Protein AF-A0A662HAH0-F1 (afdb_monomer_lite)

Radius of gyration: 9.53 Å; chains: 1; bounding box: 19×21×25 Å

Secondary structure (DSSP, 8-state):
-HHHHHHHHHHH---HHHHHHHHHHHHHS-EEES-HHHHHHHHHTT--EEE-

Structure (mmCIF, N/CA/C/O backbone):
data_AF-A0A662HAH0-F1
#
_entry.id   AF-A0A662HAH0-F1
#
loop_
_atom_site.group_PDB
_atom_site.id
_atom_site.type_symbol
_atom_site.label_atom_id
_atom_site.label_alt_id
_atom_site.label_comp_id
_atom_site.label_asym_id
_atom_site.label_entity_id
_atom_site.label_seq_id
_atom_site.pdbx_PDB_ins_code
_atom_site.Cartn_x
_atom_site.Cartn_y
_atom_site.Cartn_z
_atom_site.occupancy
_atom_site.B_iso_or_equiv
_atom_site.auth_seq_id
_atom_site.auth_comp_id
_atom_site.auth_asym_id
_atom_site.auth_atom_id
_atom_site.pdbx_PDB_model_num
ATOM 1 N N . TYR A 1 1 ? 2.812 -7.912 -8.657 1.00 83.25 1 TYR A N 1
ATOM 2 C CA . TYR A 1 1 ? 2.557 -6.793 -7.732 1.00 83.25 1 TYR A CA 1
ATOM 3 C C . TYR A 1 1 ? 3.684 -5.765 -7.755 1.00 83.25 1 TYR A C 1
ATOM 5 O O . TYR A 1 1 ? 3.407 -4.648 -7.367 1.00 83.25 1 TYR A O 1
ATOM 13 N N . LEU A 1 2 ? 4.898 -6.070 -8.250 1.00 96.62 2 LEU A N 1
ATOM 14 C CA . LEU A 1 2 ? 5.954 -5.055 -8.413 1.00 96.62 2 LEU A CA 1
ATOM 15 C C . LEU A 1 2 ? 5.573 -3.954 -9.415 1.00 96.62 2 LEU A C 1
ATOM 17 O O . LEU A 1 2 ? 5.688 -2.785 -9.079 1.00 96.62 2 LEU A O 1
ATOM 21 N N . ASP A 1 3 ? 5.041 -4.315 -10.587 1.00 97.75 3 ASP A N 1
ATOM 22 C CA . ASP A 1 3 ? 4.594 -3.314 -11.572 1.00 97.75 3 ASP A CA 1
ATOM 23 C C . ASP A 1 3 ? 3.423 -2.474 -11.044 1.00 97.75 3 ASP A C 1
ATOM 25 O O . ASP A 1 3 ? 3.391 -1.264 -11.219 1.00 97.75 3 ASP A O 1
ATOM 29 N N . ALA A 1 4 ? 2.490 -3.112 -10.326 1.00 97.06 4 ALA A N 1
ATOM 30 C CA . ALA A 1 4 ? 1.380 -2.420 -9.672 1.00 97.06 4 ALA A CA 1
ATOM 31 C C . ALA A 1 4 ? 1.869 -1.463 -8.574 1.00 97.06 4 ALA A C 1
ATOM 33 O O . ALA A 1 4 ? 1.391 -0.340 -8.490 1.00 97.06 4 ALA A O 1
ATOM 34 N N . ALA A 1 5 ? 2.849 -1.881 -7.769 1.00 98.00 5 ALA A N 1
ATOM 35 C CA . ALA A 1 5 ? 3.478 -1.020 -6.774 1.00 98.00 5 ALA A CA 1
ATOM 36 C C . ALA A 1 5 ? 4.176 0.168 -7.443 1.00 98.00 5 ALA A C 1
ATOM 38 O O . ALA A 1 5 ? 3.977 1.303 -7.034 1.00 98.00 5 ALA A O 1
ATOM 39 N N . LEU A 1 6 ? 4.914 -0.064 -8.534 1.00 98.44 6 LEU A N 1
ATOM 40 C CA . LEU A 1 6 ? 5.557 1.016 -9.281 1.00 98.44 6 LEU A CA 1
ATOM 41 C C . LEU A 1 6 ? 4.523 2.022 -9.796 1.00 98.44 6 LEU A C 1
ATOM 43 O O . LEU A 1 6 ? 4.724 3.222 -9.647 1.00 98.44 6 LEU A O 1
ATOM 47 N N . GLN A 1 7 ? 3.411 1.536 -10.349 1.00 98.31 7 GLN A N 1
ATOM 48 C CA . GLN A 1 7 ? 2.324 2.385 -10.826 1.00 98.31 7 GLN A CA 1
ATOM 49 C C . GLN A 1 7 ? 1.707 3.207 -9.685 1.00 98.31 7 GLN A C 1
ATOM 51 O O . GLN A 1 7 ? 1.594 4.420 -9.808 1.00 98.31 7 GLN A O 1
ATOM 56 N N . ILE A 1 8 ? 1.403 2.581 -8.544 1.00 98.00 8 ILE A N 1
ATOM 57 C CA . ILE A 1 8 ? 0.868 3.270 -7.359 1.00 98.00 8 ILE A CA 1
ATOM 58 C C . ILE A 1 8 ? 1.859 4.326 -6.839 1.00 98.00 8 ILE A C 1
ATOM 60 O O . ILE A 1 8 ? 1.455 5.443 -6.533 1.00 98.00 8 ILE A O 1
ATOM 64 N N . ALA A 1 9 ? 3.155 4.015 -6.766 1.00 98.19 9 ALA A N 1
ATOM 65 C CA . ALA A 1 9 ? 4.169 4.975 -6.330 1.00 98.19 9 ALA A CA 1
ATOM 66 C C . ALA A 1 9 ? 4.224 6.212 -7.242 1.00 98.19 9 ALA A C 1
ATOM 68 O O . ALA A 1 9 ? 4.349 7.333 -6.757 1.00 98.19 9 ALA A O 1
ATOM 69 N N . LEU A 1 10 ? 4.101 6.017 -8.559 1.00 98.44 10 LEU A N 1
ATOM 70 C CA . LEU A 1 10 ? 4.097 7.110 -9.533 1.00 98.44 10 LEU A CA 1
ATOM 71 C C . LEU A 1 10 ? 2.799 7.928 -9.493 1.00 98.44 10 LEU A C 1
ATOM 73 O O . LEU A 1 10 ? 2.867 9.153 -9.543 1.00 98.44 10 LEU A O 1
ATOM 77 N N . ASP A 1 11 ? 1.645 7.270 -9.385 1.00 98.19 11 ASP A N 1
ATOM 78 C CA . ASP A 1 11 ? 0.332 7.926 -9.428 1.00 98.19 11 ASP A CA 1
ATOM 79 C C . ASP A 1 11 ? 0.030 8.720 -8.151 1.00 98.19 11 ASP A C 1
ATOM 81 O O . ASP A 1 11 ? -0.583 9.786 -8.217 1.00 98.19 11 ASP A O 1
ATOM 85 N N . TYR A 1 12 ? 0.476 8.217 -6.996 1.00 97.19 12 TYR A N 1
ATOM 86 C CA . TYR A 1 12 ? 0.166 8.790 -5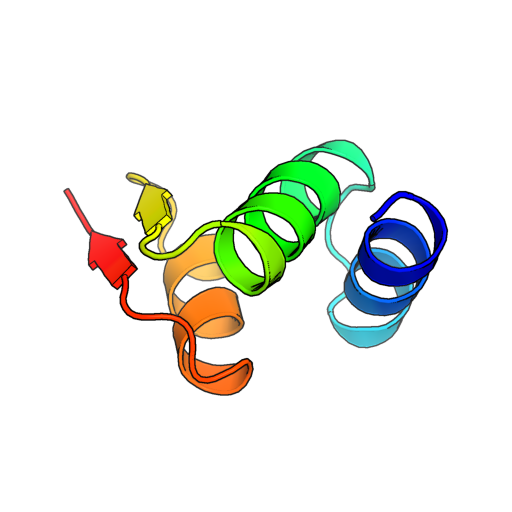.683 1.00 97.19 12 TYR A CA 1
ATOM 87 C C . TYR A 1 12 ? 1.348 9.509 -5.025 1.00 97.19 12 TYR A C 1
ATOM 89 O O . TYR A 1 12 ? 1.172 10.138 -3.989 1.00 97.19 12 TYR A O 1
ATOM 97 N N . GLY A 1 13 ? 2.547 9.446 -5.610 1.00 97.00 13 GLY A N 1
ATOM 98 C CA . GLY A 1 13 ? 3.726 10.137 -5.080 1.00 97.00 13 GLY A CA 1
ATOM 99 C C . GLY A 1 13 ? 4.284 9.547 -3.780 1.00 97.00 13 GLY A C 1
ATOM 100 O O . GLY A 1 13 ? 5.030 10.230 -3.082 1.00 97.00 13 GLY A O 1
ATOM 101 N N . VAL A 1 14 ? 3.957 8.290 -3.466 1.00 96.75 14 VAL A N 1
ATOM 102 C CA . VAL A 1 14 ? 4.450 7.576 -2.276 1.00 96.75 14 VAL A CA 1
ATOM 103 C C . VAL A 1 14 ? 5.730 6.796 -2.560 1.00 96.75 14 VAL A C 1
ATOM 105 O O . VAL A 1 14 ? 6.111 6.561 -3.712 1.00 96.75 14 VAL A O 1
ATOM 108 N N . THR A 1 15 ? 6.416 6.346 -1.507 1.00 97.25 15 THR A N 1
ATOM 109 C CA . TH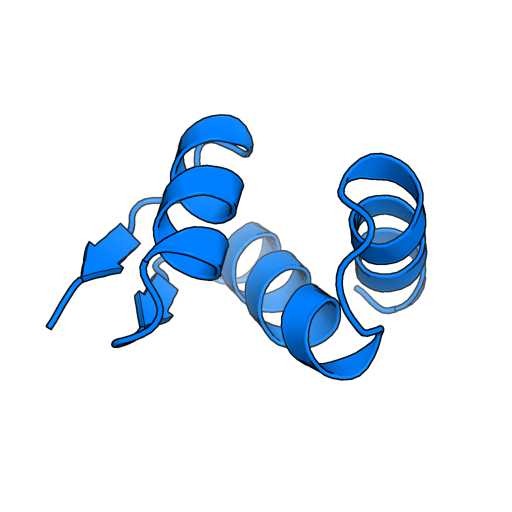R A 1 15 ? 7.614 5.530 -1.702 1.00 97.25 15 THR A CA 1
ATOM 110 C C . THR A 1 15 ? 7.263 4.190 -2.349 1.00 97.25 15 THR A C 1
ATOM 112 O O . THR A 1 15 ? 6.188 3.618 -2.142 1.00 97.25 15 THR A O 1
ATOM 115 N N . PHE A 1 16 ? 8.212 3.632 -3.106 1.00 97.38 16 PHE A N 1
ATOM 116 C CA . PHE A 1 16 ? 8.027 2.306 -3.690 1.00 97.38 16 PHE A CA 1
ATOM 117 C C . PHE A 1 16 ? 7.752 1.239 -2.613 1.00 97.38 16 PHE A C 1
ATOM 119 O O . PHE A 1 16 ? 6.974 0.320 -2.847 1.00 97.38 16 PHE A O 1
ATOM 126 N N . TYR A 1 17 ? 8.312 1.379 -1.406 1.00 95.69 17 TYR A N 1
ATOM 127 C CA . TYR A 1 17 ? 8.053 0.437 -0.316 1.00 95.69 17 TYR A CA 1
ATOM 128 C C . TYR A 1 17 ? 6.628 0.530 0.233 1.00 95.69 17 TYR A C 1
ATOM 130 O O . TYR A 1 17 ? 6.014 -0.508 0.462 1.00 95.69 17 TYR A O 1
ATOM 138 N N . ASP A 1 18 ? 6.067 1.729 0.358 1.00 95.50 18 ASP A N 1
ATOM 139 C CA . ASP A 1 18 ? 4.681 1.907 0.810 1.00 95.50 18 ASP A CA 1
ATOM 140 C C . ASP A 1 18 ? 3.694 1.352 -0.223 1.00 95.50 18 ASP A C 1
ATOM 142 O O . ASP A 1 18 ? 2.796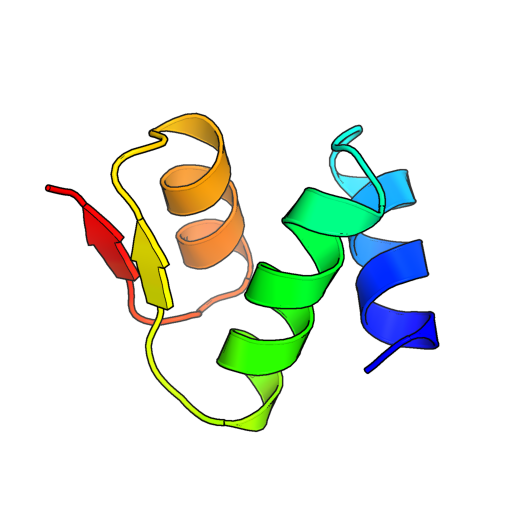 0.565 0.093 1.00 95.50 18 ASP A O 1
ATOM 146 N N . SER A 1 19 ? 3.940 1.650 -1.501 1.00 97.62 19 SER A N 1
ATOM 147 C CA . SER A 1 19 ? 3.132 1.130 -2.608 1.00 97.62 19 SER A CA 1
ATOM 148 C C . SER A 1 19 ? 3.150 -0.402 -2.724 1.00 97.62 19 SER A C 1
ATOM 150 O O . SER A 1 19 ? 2.186 -0.993 -3.215 1.00 97.62 19 SER A O 1
ATOM 152 N N . LEU A 1 20 ? 4.203 -1.079 -2.244 1.00 97.44 20 LEU A N 1
ATOM 153 C CA . LEU A 1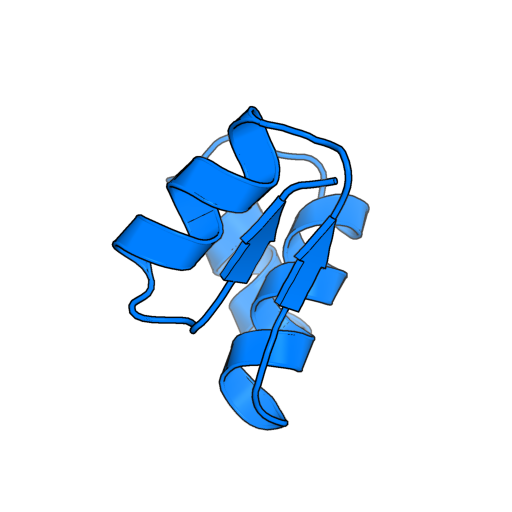 20 ? 4.269 -2.543 -2.242 1.00 97.44 20 LEU A CA 1
ATOM 154 C C . LEU A 1 20 ? 3.225 -3.166 -1.321 1.00 97.44 20 LEU A C 1
ATOM 156 O O . LEU A 1 20 ? 2.713 -4.241 -1.644 1.00 97.44 20 LEU A O 1
ATOM 160 N N . TYR A 1 21 ? 2.915 -2.533 -0.191 1.00 96.69 21 TYR A N 1
ATOM 161 C CA . TYR A 1 21 ? 1.890 -3.035 0.718 1.00 96.69 21 TYR A CA 1
ATOM 162 C C . TYR A 1 21 ? 0.489 -2.820 0.146 1.00 96.69 21 TYR A C 1
ATOM 164 O O . TYR A 1 21 ? -0.322 -3.746 0.164 1.00 96.69 21 TYR A O 1
ATOM 172 N N . LEU A 1 22 ? 0.247 -1.665 -0.477 1.00 97.75 22 LEU A N 1
ATOM 173 C CA . LEU A 1 22 ? -0.998 -1.373 -1.193 1.00 97.75 22 LEU A CA 1
ATOM 174 C C . LEU A 1 22 ? -1.232 -2.358 -2.350 1.00 97.75 22 LEU A C 1
ATOM 176 O O . LEU A 1 22 ? -2.297 -2.966 -2.451 1.00 97.75 22 LEU A O 1
ATOM 180 N N . ALA A 1 23 ? -0.212 -2.610 -3.176 1.00 97.88 23 ALA A N 1
ATOM 181 C CA . ALA A 1 23 ? -0.289 -3.572 -4.277 1.00 97.88 23 ALA A CA 1
ATOM 182 C C . ALA A 1 23 ? -0.483 -5.023 -3.799 1.00 97.88 23 ALA A C 1
ATOM 184 O O . ALA A 1 23 ? -1.069 -5.849 -4.506 1.00 97.88 23 ALA A O 1
ATOM 185 N N . GLN A 1 24 ? 0.031 -5.365 -2.614 1.00 97.12 24 GLN A N 1
ATOM 186 C CA . GLN A 1 24 ? -0.211 -6.665 -1.994 1.00 97.12 24 GLN A CA 1
ATOM 187 C C . GLN A 1 24 ? -1.642 -6.778 -1.483 1.00 97.12 24 GLN A C 1
ATOM 189 O O . GLN A 1 24 ? -2.295 -7.773 -1.792 1.00 97.12 24 GLN A O 1
ATOM 194 N N . ALA A 1 25 ? -2.150 -5.772 -0.773 1.00 97.00 25 ALA A N 1
ATOM 195 C CA . ALA A 1 25 ? -3.531 -5.759 -0.310 1.00 97.00 25 ALA A CA 1
ATOM 196 C C . ALA A 1 25 ? -4.503 -5.846 -1.494 1.00 97.00 25 ALA A C 1
ATOM 198 O O . ALA A 1 25 ? -5.367 -6.713 -1.511 1.00 97.00 25 ALA A O 1
ATOM 199 N N . GLN A 1 26 ? -4.262 -5.103 -2.577 1.00 95.50 26 GLN A N 1
ATOM 200 C CA . GLN A 1 26 ? -5.071 -5.201 -3.795 1.00 95.50 26 GLN A CA 1
ATOM 201 C C . GLN A 1 26 ? -5.137 -6.628 -4.374 1.00 95.50 26 GLN A C 1
ATOM 203 O O . GLN A 1 26 ? -6.145 -7.023 -4.956 1.00 95.50 26 GLN A O 1
ATOM 208 N N . LYS A 1 27 ? -4.067 -7.420 -4.220 1.00 96.06 27 LYS A N 1
ATOM 209 C CA . LYS A 1 27 ? -4.000 -8.804 -4.707 1.00 96.06 27 LYS A CA 1
ATOM 210 C C . LYS A 1 27 ? -4.547 -9.829 -3.708 1.00 96.06 27 LYS A C 1
ATOM 212 O O . LYS A 1 27 ? -5.065 -10.860 -4.136 1.00 96.06 27 LYS A O 1
ATOM 217 N N . TYR A 1 28 ? -4.369 -9.599 -2.410 1.00 95.31 28 TYR A N 1
ATOM 218 C CA . TYR A 1 28 ? -4.560 -10.614 -1.369 1.00 95.31 28 TYR A CA 1
ATOM 219 C C . TYR A 1 28 ? -5.680 -10.297 -0.368 1.00 95.31 28 TYR A C 1
ATOM 221 O O . TYR A 1 28 ? -6.062 -11.191 0.383 1.00 95.31 28 TYR A O 1
ATOM 229 N N . GLY A 1 29 ? -6.242 -9.086 -0.375 1.00 93.62 29 GLY A N 1
ATOM 230 C CA . GLY A 1 29 ? -7.432 -8.732 0.396 1.00 93.62 29 GLY A CA 1
ATOM 231 C C . GLY A 1 29 ? -7.344 -7.383 1.107 1.00 93.62 29 GLY A C 1
ATOM 232 O O . GLY A 1 29 ? -7.335 -6.327 0.485 1.00 93.62 29 GLY A O 1
ATOM 233 N N . GLU A 1 30 ? -7.405 -7.423 2.433 1.00 96.75 30 GLU A N 1
ATOM 234 C CA . GLU A 1 30 ? -7.593 -6.236 3.271 1.00 96.75 30 GLU A CA 1
ATOM 235 C C . GLU A 1 30 ? -6.251 -5.581 3.634 1.00 96.75 30 GLU A C 1
ATOM 237 O O . GLU A 1 30 ? -5.198 -6.224 3.602 1.00 96.75 30 GLU A O 1
ATOM 242 N N . PHE A 1 31 ? -6.290 -4.300 3.995 1.00 97.81 31 PHE A N 1
ATOM 243 C CA . PHE A 1 31 ? -5.123 -3.513 4.375 1.00 97.81 31 PHE A CA 1
ATOM 244 C C . PHE A 1 31 ? -5.261 -2.996 5.810 1.00 97.81 31 PHE A C 1
ATOM 246 O O . PHE A 1 31 ? -6.313 -2.499 6.198 1.00 97.81 31 PHE A O 1
ATOM 253 N N . LEU A 1 32 ? -4.211 -3.125 6.614 1.00 97.38 32 LEU A N 1
ATOM 254 C CA . LEU A 1 32 ? -4.142 -2.581 7.970 1.00 97.38 32 LEU A CA 1
ATOM 255 C C . LEU A 1 32 ? -2.936 -1.655 8.019 1.00 97.38 32 LEU A C 1
ATOM 257 O O . LEU A 1 32 ? -1.824 -2.087 7.714 1.00 97.38 32 LEU A O 1
ATOM 261 N N . THR A 1 33 ? -3.154 -0.408 8.406 1.00 97.12 33 THR A N 1
ATOM 262 C CA . THR A 1 33 ? -2.089 0.583 8.546 1.00 97.12 33 THR A CA 1
ATOM 263 C C . THR A 1 33 ? -2.423 1.550 9.677 1.00 97.12 33 THR A C 1
ATOM 265 O O . THR A 1 33 ? -3.583 1.687 10.056 1.00 97.12 33 THR A O 1
ATOM 268 N N . SER A 1 34 ? -1.406 2.198 10.231 1.00 97.19 34 SER A N 1
ATOM 269 C CA . SER A 1 34 ? -1.554 3.350 11.130 1.00 97.19 34 SER A CA 1
ATOM 270 C C . SER A 1 34 ? -1.246 4.672 10.417 1.00 97.19 34 SER A C 1
ATOM 272 O O . SER A 1 34 ? -1.146 5.717 11.052 1.00 97.19 34 SER A O 1
ATOM 274 N N . ASP A 1 35 ? -0.991 4.613 9.111 1.00 97.00 35 ASP A N 1
ATOM 275 C CA . ASP A 1 35 ? -0.655 5.756 8.274 1.00 97.00 35 ASP A CA 1
ATOM 276 C C . ASP A 1 35 ? -1.914 6.237 7.539 1.00 97.00 35 ASP A C 1
ATOM 278 O O . ASP A 1 35 ? -2.499 5.503 6.735 1.00 97.00 35 ASP A O 1
ATOM 282 N N . GLU A 1 36 ? -2.346 7.464 7.841 1.00 97.25 36 GLU A N 1
ATOM 283 C CA . GLU A 1 36 ? -3.543 8.071 7.248 1.00 97.25 36 GLU A CA 1
ATOM 284 C C . GLU A 1 36 ? -3.420 8.220 5.725 1.00 97.25 36 GLU A C 1
ATOM 286 O O . GLU A 1 36 ? -4.376 7.932 5.006 1.00 97.25 36 GLU A O 1
ATOM 291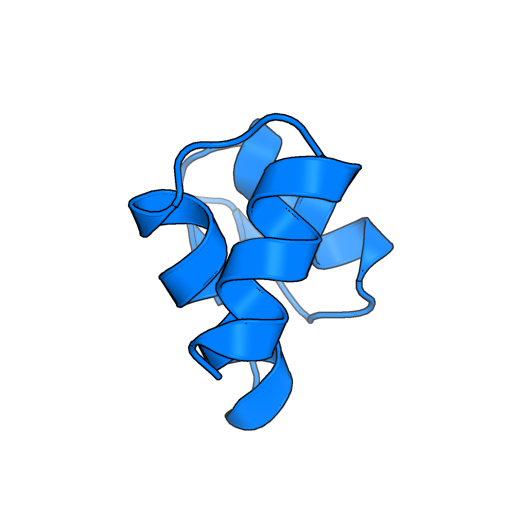 N N . GLU A 1 37 ? -2.237 8.576 5.211 1.00 96.19 37 GLU A N 1
ATOM 292 C CA . GLU A 1 37 ? -2.007 8.751 3.774 1.00 96.19 37 GLU A CA 1
ATOM 293 C C . GLU A 1 37 ? -2.154 7.412 3.042 1.00 96.19 37 GLU A C 1
ATOM 295 O O . GLU A 1 37 ? -2.835 7.311 2.017 1.00 96.19 37 GLU A O 1
ATOM 300 N N . GLN A 1 38 ? -1.593 6.339 3.603 1.00 96.88 38 GLN A N 1
ATOM 301 C CA . GLN A 1 38 ? -1.759 5.005 3.030 1.00 96.88 38 GLN A CA 1
ATOM 302 C C . GLN A 1 38 ? -3.211 4.518 3.105 1.00 96.88 38 GLN A C 1
ATOM 304 O O . GLN A 1 38 ? -3.675 3.835 2.186 1.00 96.88 38 GLN A O 1
ATOM 309 N N . ALA A 1 39 ? -3.938 4.848 4.177 1.00 97.88 39 ALA A N 1
ATOM 310 C CA . ALA A 1 39 ? -5.343 4.482 4.310 1.00 97.88 39 ALA A CA 1
ATOM 311 C C . ALA A 1 39 ? -6.223 5.193 3.275 1.00 97.88 39 ALA A C 1
ATOM 313 O O . ALA A 1 39 ? -7.095 4.564 2.665 1.00 97.88 39 ALA A O 1
ATOM 314 N N . ASP A 1 40 ? -5.955 6.467 3.012 1.00 98.12 40 ASP A N 1
ATOM 315 C CA . ASP A 1 40 ? -6.643 7.237 1.980 1.00 98.12 40 ASP A CA 1
ATOM 316 C C . ASP A 1 40 ? -6.387 6.669 0.583 1.00 98.12 40 ASP A C 1
ATOM 318 O O . ASP A 1 40 ? -7.332 6.472 -0.189 1.00 98.12 40 ASP A O 1
ATOM 322 N N . ILE A 1 41 ? -5.138 6.321 0.263 1.00 97.88 41 ILE A N 1
ATOM 323 C CA . ILE A 1 41 ? -4.800 5.693 -1.021 1.00 97.88 41 ILE A CA 1
ATOM 324 C C . ILE A 1 41 ? -5.481 4.323 -1.147 1.00 97.88 41 ILE A C 1
ATOM 326 O O . ILE A 1 41 ? -6.066 4.019 -2.187 1.00 97.88 41 ILE A O 1
ATOM 330 N N . ALA A 1 42 ? -5.476 3.505 -0.090 1.00 97.75 42 ALA A N 1
ATOM 331 C CA . ALA A 1 42 ? -6.154 2.209 -0.087 1.00 97.75 42 ALA A CA 1
ATOM 332 C C . ALA A 1 42 ? -7.661 2.343 -0.368 1.00 97.75 42 ALA A C 1
ATOM 334 O O . ALA A 1 42 ? -8.195 1.603 -1.200 1.00 97.75 42 ALA A O 1
ATOM 335 N N . ASN A 1 43 ? -8.329 3.328 0.244 1.00 97.69 43 ASN A N 1
ATOM 336 C CA . ASN A 1 43 ? -9.735 3.638 -0.024 1.00 97.69 43 ASN A CA 1
ATOM 337 C C . ASN A 1 43 ? -9.974 4.032 -1.490 1.00 97.69 43 ASN A C 1
ATOM 339 O O . ASN A 1 43 ? -10.920 3.542 -2.111 1.00 97.69 43 ASN A O 1
ATOM 343 N N . GLN A 1 44 ? -9.109 4.870 -2.073 1.00 97.69 44 GLN A N 1
ATOM 344 C CA . GLN A 1 44 ? -9.207 5.274 -3.483 1.00 97.69 44 GLN A CA 1
ATOM 345 C C . GLN A 1 44 ? -9.004 4.099 -4.451 1.00 97.69 44 GLN A C 1
ATOM 347 O O . GLN A 1 44 ? -9.633 4.049 -5.507 1.00 97.69 44 GLN A O 1
ATOM 352 N N . LEU A 1 45 ? -8.177 3.125 -4.067 1.00 96.38 45 LEU A N 1
ATOM 353 C CA . LEU A 1 45 ? -7.946 1.887 -4.814 1.00 96.38 45 LEU A CA 1
ATOM 354 C C . LEU A 1 45 ? -9.049 0.830 -4.608 1.00 96.38 45 LEU A C 1
ATOM 356 O O . LEU A 1 45 ? -8.965 -0.257 -5.184 1.00 96.38 45 LEU A O 1
ATOM 360 N N . GLY A 1 46 ? -10.078 1.120 -3.802 1.00 97.12 46 GLY A N 1
ATOM 361 C CA . GLY A 1 46 ? -11.169 0.189 -3.495 1.00 97.12 46 GLY A CA 1
ATOM 362 C C . GLY A 1 46 ? -10.754 -0.974 -2.589 1.00 97.12 46 GLY A C 1
ATOM 363 O O . GLY A 1 46 ? -11.420 -2.010 -2.563 1.00 97.12 46 GLY A O 1
ATOM 364 N N . ILE A 1 47 ? -9.645 -0.824 -1.864 1.00 97.50 47 ILE A N 1
ATOM 365 C CA . ILE A 1 47 ? -9.130 -1.809 -0.917 1.00 97.50 47 ILE A CA 1
ATOM 366 C C . ILE A 1 47 ? -9.812 -1.572 0.429 1.00 97.50 47 ILE A C 1
ATOM 368 O O . ILE A 1 47 ? -9.866 -0.449 0.927 1.00 97.50 47 ILE A O 1
ATOM 372 N N . LYS A 1 48 ? -10.315 -2.637 1.056 1.00 97.88 48 LYS A N 1
ATOM 373 C CA . LYS A 1 48 ? -10.854 -2.536 2.413 1.00 97.88 48 LYS A CA 1
ATOM 374 C C . LYS A 1 48 ? -9.713 -2.272 3.394 1.00 97.88 48 LYS A C 1
ATOM 376 O O . LYS A 1 48 ? -8.834 -3.122 3.535 1.00 97.88 48 LYS A O 1
ATOM 381 N N . VAL A 1 49 ? -9.749 -1.125 4.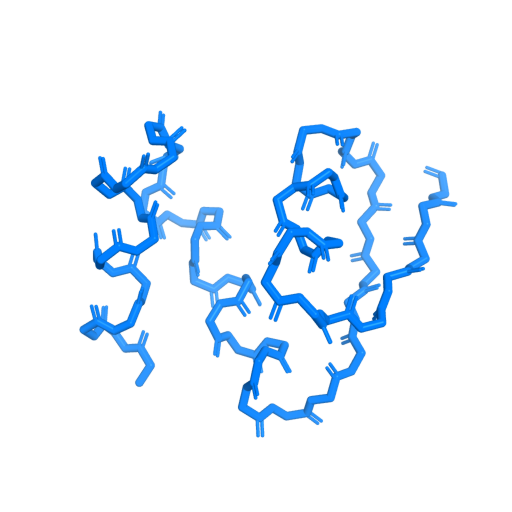066 1.00 98.12 49 VAL A N 1
ATOM 382 C CA . VAL A 1 49 ? -8.699 -0.686 4.989 1.00 98.12 49 VAL A CA 1
ATOM 383 C C . VAL A 1 49 ? -9.198 -0.559 6.428 1.00 98.12 49 VAL A C 1
ATOM 385 O O . VAL A 1 49 ? -10.333 -0.150 6.672 1.00 98.12 49 VAL A O 1
ATOM 388 N N . TYR A 1 50 ? -8.333 -0.898 7.380 1.00 97.94 50 TYR A N 1
ATOM 389 C CA . TYR A 1 50 ? -8.476 -0.573 8.794 1.00 97.94 50 TYR A CA 1
ATOM 390 C C . TYR A 1 50 ? -7.348 0.379 9.179 1.00 97.94 50 TYR A C 1
ATOM 392 O O . TYR A 1 50 ? -6.174 0.050 9.007 1.00 97.94 50 TYR A O 1
ATOM 400 N N . LEU A 1 51 ? -7.723 1.547 9.688 1.00 97.44 51 LEU A N 1
ATOM 401 C CA . LEU A 1 51 ? -6.802 2.529 10.245 1.00 97.44 51 LEU A CA 1
ATOM 402 C C . LEU A 1 51 ? -6.789 2.373 11.772 1.00 97.44 51 LEU A C 1
ATOM 404 O O . LEU A 1 51 ? -7.868 2.313 12.374 1.00 97.44 51 LEU A O 1
ATOM 408 N N . ILE A 1 52 ? -5.601 2.262 12.374 1.00 96.06 52 ILE A N 1
ATOM 409 C CA . ILE A 1 52 ? -5.402 2.082 13.827 1.00 96.06 52 ILE A CA 1
ATOM 410 C C . ILE A 1 52 ? -4.491 3.134 14.448 1.00 96.06 52 ILE A C 1
ATOM 412 O O . ILE A 1 52 ? -3.535 3.564 13.769 1.00 96.06 52 ILE A O 1
#

Foldseek 3Di:
DQVQLVVLCVVLVDDSVLSVQLVVCLVPAAEEDCDPSSQVSSVVVVGHYDHD

Sequence (52 aa):
YLDAALQIALDYGVTFYDSLYLAQAQKYGEFLTSDEEQADIANQLGIKVYLI

pLDDT: mean 96.92, std 2.12, range [83.25, 98.44]